Protein AF-A0A968X673-F1 (afdb_monomer_lite)

Secondary structure (DSSP, 8-state):
-PPP-------PPPPPTTTSTTTTS-HHHHHHHHHHHHHHHHT--GGG--------S---GGGTTTHHHHHHHHTT--TT-

Radius of gyration: 13.77 Å; chains: 1; bounding box: 34×24×37 Å

Foldseek 3Di:
DDDDDDQFFDADDDFDDPPGPCNPPQPLNRLLVRVLVRCVVSVDDLQPDQDFDDDDPDCDDSNHDPSRLSSCVSNVRDNND

pLDDT: mean 96.62, std 2.35, range [79.94, 98.5]

Structure (mmCIF, N/CA/C/O backbone):
data_AF-A0A968X673-F1
#
_entry.id   AF-A0A968X673-F1
#
loop_
_atom_site.group_PDB
_atom_site.id
_atom_site.type_symbol
_atom_site.label_atom_id
_atom_site.label_alt_id
_atom_site.label_comp_id
_atom_site.label_asym_id
_atom_site.label_entity_id
_atom_site.label_seq_id
_atom_site.pdbx_PDB_ins_code
_atom_site.Cartn_x
_atom_site.Cartn_y
_atom_site.Cartn_z
_atom_site.occupancy
_atom_site.B_iso_or_equiv
_atom_site.auth_seq_id
_atom_site.auth_comp_id
_atom_site.auth_asym_id
_atom_site.auth_atom_id
_atom_site.pdbx_PDB_model_num
ATOM 1 N N . MET A 1 1 ? -8.239 13.991 22.326 1.00 79.94 1 MET A N 1
ATOM 2 C CA . MET A 1 1 ? -7.333 13.789 21.179 1.00 79.94 1 MET A CA 1
ATOM 3 C C . MET A 1 1 ? -6.850 12.360 21.280 1.00 79.94 1 MET A C 1
ATOM 5 O O . MET A 1 1 ? -6.498 11.960 22.382 1.00 79.94 1 MET A O 1
ATOM 9 N N . ASN A 1 2 ? -6.950 11.584 20.205 1.00 91.50 2 ASN A N 1
ATOM 10 C CA . ASN A 1 2 ? -6.460 10.208 20.213 1.00 91.50 2 ASN A CA 1
ATOM 11 C C . ASN A 1 2 ? -4.962 10.222 19.894 1.00 91.50 2 ASN A C 1
ATOM 13 O O . ASN A 1 2 ? -4.527 11.012 19.057 1.00 91.50 2 ASN A O 1
ATOM 17 N N . GLU A 1 3 ? -4.196 9.368 20.563 1.00 96.12 3 GLU A N 1
ATOM 18 C CA . GLU A 1 3 ? -2.771 9.180 20.284 1.00 96.12 3 GLU A CA 1
ATOM 19 C C . GLU A 1 3 ? -2.589 8.381 18.988 1.00 96.12 3 GLU A C 1
ATOM 21 O O . GLU A 1 3 ? -3.283 7.386 18.757 1.00 96.12 3 GLU A O 1
ATOM 26 N N . ALA A 1 4 ? -1.649 8.802 18.143 1.00 96.12 4 ALA A N 1
ATOM 27 C CA . ALA A 1 4 ? -1.304 8.074 16.927 1.00 96.12 4 ALA A CA 1
ATOM 28 C C . ALA A 1 4 ? -0.364 6.906 17.259 1.00 96.12 4 AL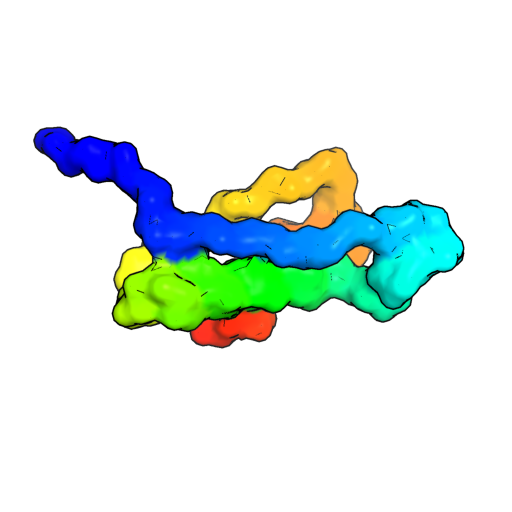A A C 1
ATOM 30 O O . ALA A 1 4 ? 0.650 7.082 17.934 1.00 96.12 4 ALA A O 1
ATOM 31 N N . VAL A 1 5 ? -0.675 5.713 16.750 1.00 96.81 5 VAL A N 1
ATOM 32 C CA . VAL A 1 5 ? 0.109 4.493 16.991 1.00 96.81 5 VAL A CA 1
ATOM 33 C C . VAL A 1 5 ? 0.400 3.754 15.686 1.00 96.81 5 VAL A C 1
ATOM 35 O O . VAL A 1 5 ? -0.375 3.818 14.734 1.00 96.81 5 VAL A O 1
ATOM 38 N N . ILE A 1 6 ? 1.514 3.018 15.646 1.00 97.00 6 ILE A N 1
ATOM 39 C CA . ILE A 1 6 ? 1.860 2.135 14.523 1.00 97.00 6 ILE A CA 1
ATOM 40 C C . ILE A 1 6 ? 1.341 0.732 14.843 1.00 97.00 6 ILE A C 1
ATOM 42 O O . ILE A 1 6 ? 1.885 0.052 15.710 1.00 97.00 6 ILE A O 1
ATOM 46 N N . VAL A 1 7 ? 0.295 0.298 14.139 1.00 96.56 7 VAL A N 1
ATOM 47 C CA . VAL A 1 7 ? -0.370 -0.998 14.385 1.00 96.56 7 VAL A CA 1
ATOM 48 C C . VAL A 1 7 ? 0.311 -2.152 13.642 1.00 96.56 7 VAL A C 1
ATOM 50 O O . VAL A 1 7 ? 0.352 -3.277 14.129 1.00 96.56 7 VAL A O 1
ATOM 53 N N . SER A 1 8 ? 0.851 -1.895 12.450 1.00 98.06 8 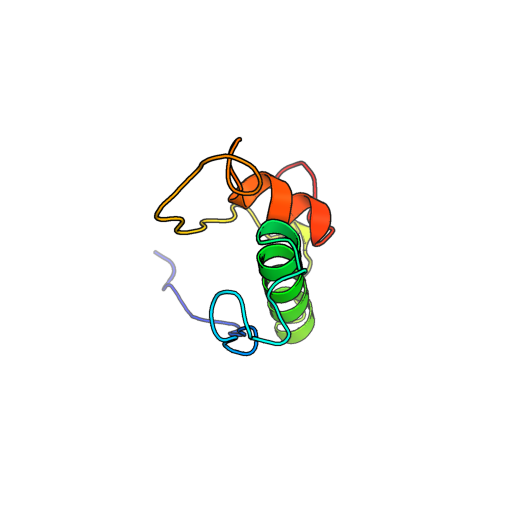SER A N 1
ATOM 54 C CA . SER A 1 8 ? 1.482 -2.907 11.601 1.00 98.06 8 SER A CA 1
ATOM 55 C C . SER A 1 8 ? 2.496 -2.255 10.669 1.00 98.06 8 SER A C 1
ATOM 57 O O . SER A 1 8 ? 2.345 -1.097 10.281 1.00 98.06 8 SER A O 1
ATOM 59 N N . ALA A 1 9 ? 3.539 -3.003 10.310 1.00 98.00 9 ALA A N 1
ATOM 60 C CA . ALA A 1 9 ? 4.565 -2.567 9.375 1.00 98.00 9 ALA A CA 1
ATOM 61 C C . ALA A 1 9 ? 5.021 -3.729 8.483 1.00 98.00 9 ALA A C 1
ATOM 63 O O . ALA A 1 9 ? 5.226 -4.862 8.935 1.00 98.00 9 ALA A O 1
ATOM 64 N N . ALA A 1 10 ? 5.214 -3.440 7.198 1.00 97.94 10 ALA A N 1
ATOM 65 C CA . ALA A 1 10 ? 5.770 -4.368 6.225 1.00 97.94 10 ALA A CA 1
ATOM 66 C C . ALA A 1 10 ? 6.544 -3.602 5.148 1.00 97.94 10 ALA A C 1
ATOM 68 O O . ALA A 1 10 ? 6.405 -2.391 4.992 1.00 97.94 10 ALA A O 1
ATOM 69 N N . ARG A 1 11 ? 7.370 -4.330 4.400 1.00 98.31 11 ARG A N 1
ATOM 70 C CA . ARG A 1 11 ? 8.074 -3.818 3.225 1.00 98.31 11 ARG A CA 1
ATOM 71 C C . ARG A 1 11 ? 8.328 -4.948 2.241 1.00 98.31 11 ARG A C 1
ATOM 73 O O . ARG A 1 11 ? 8.392 -6.113 2.635 1.00 98.31 11 ARG A O 1
ATOM 80 N N . THR A 1 12 ? 8.552 -4.592 0.986 1.00 98.06 12 THR A N 1
ATOM 81 C CA . THR A 1 12 ? 9.107 -5.515 -0.002 1.00 98.06 12 THR A CA 1
ATOM 82 C C . THR A 1 12 ? 10.579 -5.830 0.304 1.00 98.06 12 THR A C 1
ATOM 84 O O . THR A 1 12 ? 11.248 -5.182 1.124 1.00 98.06 12 THR A O 1
ATOM 87 N N . ALA A 1 13 ? 11.113 -6.848 -0.373 1.00 97.00 13 ALA A N 1
ATOM 88 C CA . ALA A 1 13 ? 12.557 -6.965 -0.535 1.00 97.00 13 ALA A CA 1
ATOM 89 C C . ALA A 1 13 ? 13.091 -5.774 -1.353 1.00 97.00 13 ALA A C 1
ATOM 91 O O . ALA A 1 13 ? 12.372 -5.191 -2.159 1.00 97.00 13 ALA A O 1
ATOM 92 N N . VAL A 1 14 ? 14.368 -5.433 -1.178 1.00 97.31 14 VAL A N 1
ATOM 93 C CA . VAL A 1 14 ? 15.009 -4.373 -1.967 1.00 97.31 14 VAL A CA 1
ATOM 94 C C . VAL A 1 14 ? 15.738 -5.013 -3.145 1.00 97.31 14 VAL A C 1
ATOM 96 O O . VAL A 1 14 ? 16.633 -5.837 -2.956 1.00 97.31 14 VAL A O 1
ATOM 99 N N . GLY A 1 15 ? 15.338 -4.655 -4.364 1.00 96.00 15 GLY A N 1
ATOM 100 C CA . GLY A 1 15 ? 15.941 -5.147 -5.602 1.00 96.00 15 GLY A CA 1
ATOM 101 C C . GLY A 1 15 ? 16.945 -4.156 -6.189 1.00 96.00 15 GLY A C 1
ATOM 102 O O . GLY A 1 15 ? 16.760 -2.945 -6.111 1.00 96.00 15 GLY A O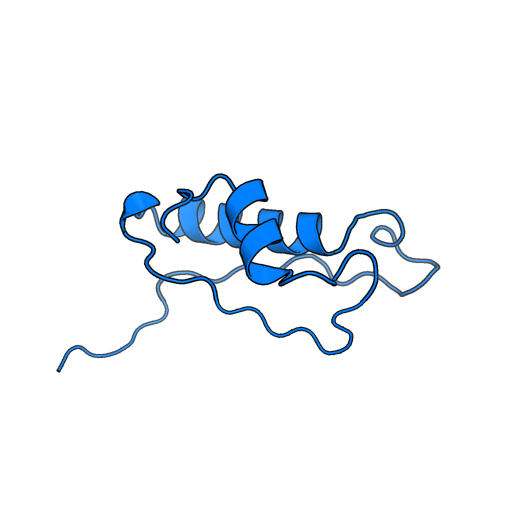 1
ATOM 103 N N . ARG A 1 16 ? 18.003 -4.661 -6.833 1.00 97.75 16 ARG A N 1
ATOM 104 C CA . ARG A 1 16 ? 18.933 -3.819 -7.603 1.00 97.75 16 ARG A CA 1
ATOM 105 C C . ARG A 1 16 ? 18.242 -3.272 -8.857 1.00 97.75 16 ARG A C 1
ATOM 107 O O . ARG A 1 16 ? 17.663 -4.046 -9.619 1.00 97.75 16 ARG A O 1
ATOM 114 N N . ALA A 1 17 ? 18.369 -1.973 -9.123 1.00 95.25 17 ALA A N 1
ATOM 115 C CA . ALA A 1 17 ? 17.852 -1.371 -10.354 1.00 95.25 17 ALA A CA 1
ATOM 116 C C . ALA A 1 17 ? 18.432 -2.063 -11.606 1.00 95.25 17 ALA A C 1
ATOM 118 O O . ALA A 1 17 ? 19.605 -2.449 -11.626 1.00 95.25 17 ALA A O 1
ATOM 119 N N . HIS A 1 18 ? 17.597 -2.246 -12.635 1.00 95.19 18 HIS A N 1
ATOM 120 C CA . HIS A 1 18 ? 17.891 -2.857 -13.947 1.00 95.19 18 HIS A CA 1
ATOM 121 C C . HIS A 1 18 ? 18.366 -4.323 -13.969 1.00 95.19 18 HIS A C 1
ATOM 123 O O . HIS A 1 18 ? 18.157 -5.006 -14.968 1.00 95.19 18 HIS A O 1
ATOM 129 N N . ARG A 1 19 ? 18.993 -4.832 -12.902 1.00 96.50 19 ARG A N 1
ATOM 130 C CA . ARG A 1 19 ? 19.605 -6.176 -12.843 1.00 96.50 19 ARG A CA 1
ATOM 131 C C . ARG A 1 19 ? 19.091 -7.043 -11.690 1.00 96.50 19 ARG A C 1
ATOM 133 O O . ARG A 1 19 ? 19.548 -8.169 -11.538 1.00 96.50 19 ARG A O 1
ATOM 140 N N . GLY A 1 20 ? 18.200 -6.518 -10.854 1.00 96.75 20 GLY A N 1
ATOM 141 C CA . GLY A 1 20 ? 17.603 -7.235 -9.729 1.00 96.75 20 GLY A CA 1
ATOM 142 C C . GLY A 1 20 ? 16.351 -8.023 -10.111 1.00 96.75 20 GLY A C 1
ATOM 143 O O . GLY A 1 20 ? 15.773 -7.831 -11.180 1.00 96.75 20 GLY A O 1
ATOM 144 N N . SER A 1 21 ? 15.909 -8.879 -9.189 1.00 96.38 21 SER A N 1
ATOM 145 C CA . SER A 1 21 ? 14.724 -9.737 -9.337 1.00 96.38 21 SER A CA 1
ATOM 146 C C . SER A 1 21 ? 13.413 -8.962 -9.486 1.00 96.38 21 SER A C 1
ATOM 148 O O . SER A 1 21 ? 12.479 -9.452 -10.104 1.00 96.38 21 SER A O 1
ATOM 150 N N . LEU A 1 22 ? 13.353 -7.738 -8.959 1.00 96.75 22 LEU A N 1
ATOM 151 C CA . LEU A 1 22 ? 12.158 -6.895 -8.979 1.00 96.75 22 LEU A CA 1
ATOM 152 C C . LEU A 1 22 ? 12.045 -5.998 -10.222 1.00 96.75 22 LEU A C 1
ATOM 154 O O . LEU A 1 22 ? 11.085 -5.247 -10.335 1.00 96.75 22 LEU A O 1
ATOM 158 N N . ARG A 1 23 ? 12.998 -6.055 -11.167 1.00 96.62 23 ARG A N 1
ATOM 159 C CA . ARG A 1 23 ? 13.061 -5.113 -12.305 1.00 96.62 23 ARG A CA 1
ATOM 160 C C . ARG A 1 23 ? 11.852 -5.166 -13.252 1.00 96.62 23 ARG A C 1
ATOM 162 O O . ARG A 1 23 ? 11.687 -4.255 -14.049 1.00 96.62 23 ARG A O 1
ATOM 169 N N . THR A 1 24 ? 11.104 -6.270 -13.244 1.00 96.19 24 THR A N 1
ATOM 170 C CA . THR A 1 24 ? 9.929 -6.507 -14.104 1.00 96.19 24 THR A CA 1
ATOM 171 C C . THR A 1 24 ? 8.616 -6.422 -13.332 1.00 96.19 24 THR A C 1
ATOM 173 O O . THR A 1 24 ? 7.567 -6.740 -13.880 1.00 96.19 24 THR A O 1
ATOM 176 N N . VAL A 1 25 ? 8.672 -6.078 -12.048 1.00 96.94 25 VAL A N 1
ATOM 177 C CA . VAL A 1 25 ? 7.486 -5.911 -11.213 1.00 96.94 25 VAL A CA 1
ATOM 178 C C . VAL A 1 25 ? 7.097 -4.443 -11.277 1.00 96.94 25 VAL A C 1
ATOM 180 O O . VAL A 1 25 ? 7.949 -3.573 -11.089 1.00 96.94 25 VAL A O 1
ATOM 183 N N . ARG A 1 26 ? 5.820 -4.169 -11.540 1.00 96.00 26 ARG A N 1
ATOM 184 C CA . ARG A 1 26 ? 5.336 -2.794 -11.567 1.00 96.00 26 ARG A CA 1
ATOM 185 C C . ARG A 1 26 ? 5.386 -2.170 -10.166 1.00 96.00 26 ARG A C 1
ATOM 187 O O . ARG A 1 26 ? 5.148 -2.860 -9.172 1.00 96.00 26 ARG A O 1
ATOM 194 N N . PRO A 1 27 ? 5.675 -0.869 -10.053 1.00 96.38 27 PRO A N 1
ATOM 195 C CA . PRO A 1 27 ? 5.799 -0.204 -8.758 1.00 96.38 27 PRO A CA 1
ATOM 196 C C . PRO A 1 27 ? 4.470 -0.119 -7.990 1.00 96.38 27 PRO A C 1
ATOM 198 O O . PRO A 1 27 ? 4.467 -0.269 -6.768 1.00 96.38 27 PRO A O 1
ATOM 201 N N . ASP A 1 28 ? 3.337 0.044 -8.677 1.00 96.81 28 ASP A N 1
ATOM 202 C CA . ASP A 1 28 ? 2.008 0.021 -8.056 1.00 96.81 28 ASP A CA 1
ATOM 203 C C . ASP A 1 28 ? 1.634 -1.373 -7.522 1.00 96.81 28 ASP A C 1
ATOM 205 O O . ASP A 1 28 ? 1.030 -1.473 -6.455 1.00 96.81 28 ASP A O 1
ATOM 209 N N . ASP A 1 29 ? 2.072 -2.450 -8.186 1.00 97.81 29 ASP A N 1
ATOM 210 C CA . ASP A 1 29 ? 1.973 -3.821 -7.661 1.00 97.81 29 ASP A CA 1
ATOM 211 C C . ASP A 1 29 ? 2.818 -4.025 -6.396 1.00 97.81 29 ASP A C 1
ATOM 213 O O . ASP A 1 29 ? 2.372 -4.676 -5.448 1.00 97.81 29 ASP A O 1
ATOM 217 N N . MET A 1 30 ? 4.023 -3.443 -6.338 1.00 97.81 30 MET A N 1
ATOM 218 C CA . MET A 1 30 ? 4.837 -3.474 -5.116 1.00 97.81 30 MET A CA 1
ATOM 219 C C . MET A 1 30 ? 4.141 -2.751 -3.960 1.00 97.81 30 MET A C 1
ATOM 221 O O . MET A 1 30 ? 4.112 -3.272 -2.844 1.00 97.81 30 MET A O 1
ATOM 225 N N . GLY A 1 31 ? 3.569 -1.573 -4.228 1.00 97.75 31 GLY A N 1
ATOM 226 C CA . GLY A 1 31 ? 2.794 -0.811 -3.251 1.00 97.75 31 GLY A CA 1
ATOM 227 C C . GLY A 1 31 ? 1.578 -1.595 -2.754 1.00 97.75 31 GLY A C 1
ATOM 228 O O . GLY A 1 31 ? 1.394 -1.746 -1.546 1.00 97.75 31 GLY A O 1
ATOM 229 N N . ALA A 1 32 ? 0.802 -2.169 -3.676 1.00 98.31 32 ALA A N 1
ATOM 230 C CA . ALA A 1 32 ? -0.383 -2.961 -3.363 1.00 98.31 32 ALA A CA 1
ATOM 231 C C . ALA A 1 32 ? -0.063 -4.184 -2.493 1.00 98.31 32 ALA A C 1
ATOM 233 O O . ALA A 1 32 ? -0.776 -4.465 -1.529 1.00 98.31 32 ALA A O 1
ATOM 234 N N . ALA A 1 33 ? 1.038 -4.885 -2.785 1.00 98.44 33 ALA A N 1
ATOM 235 C CA . ALA A 1 33 ? 1.477 -6.030 -1.993 1.00 98.44 33 ALA A CA 1
ATOM 236 C C . ALA A 1 33 ? 1.773 -5.642 -0.534 1.00 98.44 33 ALA A C 1
ATOM 238 O O . ALA A 1 33 ? 1.404 -6.375 0.387 1.00 98.44 33 ALA A O 1
ATOM 239 N N . VAL A 1 34 ? 2.403 -4.483 -0.308 1.00 98.50 34 VAL A N 1
ATOM 240 C CA . VAL A 1 34 ? 2.683 -3.980 1.046 1.00 98.50 34 VAL A CA 1
ATOM 241 C C . VAL A 1 34 ? 1.397 -3.575 1.756 1.00 98.50 34 VAL A C 1
ATOM 243 O O . VAL A 1 34 ? 1.193 -4.017 2.884 1.00 98.50 34 VAL A O 1
ATOM 246 N N . VAL A 1 35 ? 0.524 -2.799 1.100 1.00 98.31 35 VAL A N 1
ATOM 247 C CA . VAL A 1 35 ? -0.765 -2.360 1.666 1.00 98.31 35 VAL A CA 1
ATOM 248 C C . VAL A 1 35 ? -1.601 -3.567 2.091 1.00 98.31 35 VAL A C 1
ATOM 250 O O . VAL A 1 35 ? -2.012 -3.658 3.245 1.00 98.31 35 VAL A O 1
ATOM 253 N N . LYS A 1 36 ? -1.769 -4.551 1.204 1.00 98.31 36 LYS A N 1
ATOM 254 C CA . LYS A 1 36 ? -2.492 -5.786 1.516 1.00 98.31 36 LYS A CA 1
ATOM 255 C C . LYS A 1 36 ? -1.886 -6.516 2.719 1.00 98.31 36 LYS A C 1
ATOM 257 O O . LYS A 1 36 ? -2.602 -6.873 3.649 1.00 98.31 36 LYS A O 1
ATOM 262 N N . THR A 1 37 ? -0.560 -6.658 2.747 1.00 98.44 37 THR A N 1
ATOM 263 C CA . THR A 1 37 ? 0.139 -7.354 3.838 1.00 98.44 37 THR A CA 1
ATOM 264 C C . THR A 1 37 ? -0.035 -6.653 5.187 1.00 98.44 37 THR A C 1
ATOM 266 O O . THR A 1 37 ? -0.180 -7.330 6.204 1.00 98.44 37 THR A O 1
ATOM 269 N N . VAL A 1 38 ? 0.011 -5.314 5.248 1.00 98.25 38 VAL A N 1
ATOM 270 C CA . VAL A 1 38 ? -0.125 -4.611 6.536 1.00 98.25 38 VAL A CA 1
ATOM 271 C C . VAL A 1 38 ? -1.536 -4.711 7.101 1.00 98.25 38 VAL A C 1
ATOM 273 O O . VAL A 1 38 ? -1.649 -4.873 8.315 1.00 98.25 38 VAL A O 1
ATOM 276 N N . ILE A 1 39 ? -2.564 -4.687 6.244 1.00 97.88 39 ILE A N 1
ATOM 277 C CA . ILE A 1 39 ? -3.971 -4.892 6.624 1.00 97.88 39 ILE A CA 1
ATOM 278 C C . ILE A 1 39 ? -4.201 -6.327 7.105 1.00 97.88 39 ILE A C 1
ATOM 280 O O . ILE A 1 39 ? -4.750 -6.539 8.182 1.00 97.88 39 ILE A O 1
ATOM 284 N N . GLU A 1 40 ? -3.703 -7.324 6.369 1.00 97.88 40 GLU A N 1
ATOM 285 C CA . GLU A 1 40 ? -3.804 -8.731 6.779 1.00 97.88 40 GLU A CA 1
ATOM 286 C C . GLU A 1 40 ? -3.108 -8.989 8.125 1.00 97.88 40 GLU A C 1
ATOM 288 O O . GLU A 1 40 ? -3.641 -9.699 8.974 1.00 97.88 40 GLU A O 1
ATOM 293 N N . ARG A 1 41 ? -1.929 -8.392 8.350 1.00 98.25 41 ARG A N 1
ATOM 294 C CA . ARG A 1 41 ? -1.179 -8.539 9.609 1.00 98.25 41 ARG A CA 1
ATOM 295 C C . ARG A 1 41 ? -1.795 -7.791 10.783 1.00 98.25 41 ARG A C 1
ATOM 297 O O . ARG A 1 41 ? -1.636 -8.246 11.912 1.00 98.25 41 ARG A O 1
ATOM 304 N N . SER A 1 42 ? -2.422 -6.639 10.544 1.00 97.75 42 SER A N 1
ATOM 305 C CA . SER A 1 42 ? -3.082 -5.882 11.610 1.00 97.75 42 SER A CA 1
ATOM 306 C C . SER A 1 42 ? -4.410 -6.515 12.023 1.00 97.75 42 SER A C 1
ATOM 308 O O . SER A 1 42 ? -4.846 -6.304 13.151 1.00 97.75 42 SER A O 1
ATOM 310 N N . GLY A 1 43 ? -5.046 -7.287 11.132 1.00 96.88 43 GLY A N 1
ATOM 311 C CA . GLY A 1 43 ? -6.338 -7.925 11.383 1.00 96.88 43 GLY A CA 1
ATOM 312 C C . GLY A 1 43 ? -7.507 -6.940 11.454 1.00 96.88 43 GLY A C 1
ATOM 313 O O . GLY A 1 43 ? -8.577 -7.308 11.937 1.00 96.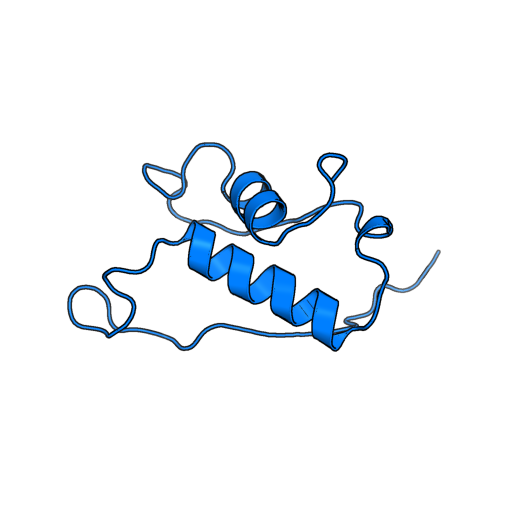88 43 GLY A O 1
ATOM 314 N N . ILE A 1 44 ? -7.313 -5.693 11.010 1.00 95.94 44 ILE A N 1
ATOM 315 C CA . ILE A 1 44 ? -8.384 -4.692 10.966 1.00 95.94 44 ILE A CA 1
ATOM 316 C C . ILE A 1 44 ? -9.316 -4.953 9.782 1.00 95.94 44 ILE A C 1
ATOM 318 O O . ILE A 1 44 ? -8.904 -5.493 8.755 1.00 95.94 44 ILE A O 1
ATOM 322 N N . ASP A 1 45 ? -10.563 -4.503 9.898 1.00 96.50 45 ASP A N 1
ATOM 323 C CA . ASP A 1 45 ? -11.455 -4.411 8.745 1.00 96.50 45 ASP A CA 1
ATOM 324 C C . ASP A 1 45 ? -10.925 -3.347 7.768 1.00 96.50 45 ASP A C 1
ATOM 326 O O . ASP A 1 45 ? -10.691 -2.197 8.145 1.00 96.50 45 ASP A O 1
ATOM 330 N N . ALA A 1 46 ? -10.752 -3.728 6.501 1.00 96.06 46 ALA A N 1
ATOM 331 C CA . ALA A 1 46 ? -10.307 -2.839 5.432 1.00 96.06 46 ALA A CA 1
ATOM 332 C C . ALA A 1 46 ? -11.252 -1.642 5.212 1.00 96.06 46 ALA A C 1
ATOM 334 O O . ALA A 1 46 ? -10.810 -0.612 4.709 1.00 96.06 46 ALA A O 1
ATOM 335 N N . ASN A 1 47 ? -12.525 -1.749 5.611 1.00 96.75 47 ASN A N 1
ATOM 336 C CA . ASN A 1 47 ? -13.490 -0.647 5.548 1.00 96.75 47 ASN A CA 1
ATOM 337 C C . ASN A 1 47 ? -13.216 0.478 6.556 1.00 96.75 47 ASN A C 1
ATOM 339 O O . ASN A 1 47 ? -13.805 1.547 6.431 1.00 96.75 47 ASN A O 1
ATOM 343 N N . LEU A 1 48 ? -12.341 0.256 7.542 1.00 96.25 48 LEU A N 1
ATOM 344 C CA . LEU A 1 48 ? -11.931 1.283 8.507 1.00 96.25 48 LEU A CA 1
ATOM 345 C C . LEU A 1 48 ? -10.786 2.163 7.993 1.00 96.25 48 LEU A C 1
ATOM 347 O O . LEU A 1 48 ? -10.403 3.115 8.667 1.00 96.25 48 LEU A O 1
ATOM 351 N N . VAL A 1 49 ? -10.195 1.830 6.843 1.00 97.06 49 VAL A N 1
ATOM 352 C CA . VAL A 1 49 ? -9.144 2.652 6.240 1.00 97.06 49 VA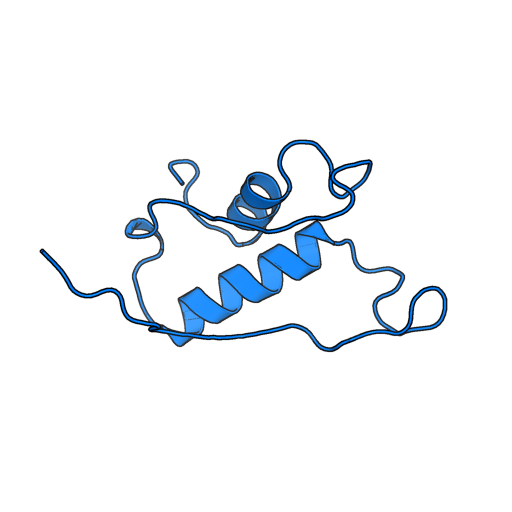L A CA 1
ATOM 353 C C . VAL A 1 49 ? -9.792 3.885 5.620 1.00 97.06 49 VAL A C 1
ATOM 355 O O . VAL A 1 49 ? -10.691 3.756 4.798 1.00 97.06 49 VAL A O 1
ATOM 358 N N . GLU A 1 50 ? -9.329 5.069 6.011 1.00 97.00 50 GLU A N 1
ATOM 359 C CA . GLU A 1 50 ? -9.872 6.346 5.527 1.00 97.00 50 GLU A CA 1
ATOM 360 C C . GLU A 1 50 ? -9.002 6.993 4.445 1.00 97.00 50 GLU A C 1
ATOM 362 O O . GLU A 1 50 ? -9.515 7.762 3.643 1.00 97.00 50 GLU A O 1
ATOM 367 N N . ASP A 1 51 ? -7.697 6.703 4.431 1.00 97.62 51 ASP A N 1
ATOM 368 C CA . ASP A 1 51 ? -6.747 7.299 3.489 1.00 97.62 51 ASP A CA 1
ATOM 369 C C . ASP A 1 51 ? -5.524 6.382 3.288 1.00 97.62 51 ASP A C 1
ATOM 371 O O . ASP A 1 51 ? -5.137 5.613 4.178 1.00 97.62 51 ASP A O 1
ATOM 375 N N . VAL A 1 52 ? -4.885 6.478 2.121 1.00 97.88 52 VAL A N 1
ATOM 376 C CA . VAL A 1 52 ? -3.610 5.823 1.797 1.00 97.88 52 VAL A CA 1
ATOM 377 C C . VAL A 1 52 ? -2.623 6.874 1.315 1.00 97.88 52 VAL A C 1
ATOM 379 O O . VAL A 1 52 ? -2.672 7.346 0.181 1.00 97.88 52 VAL A O 1
ATOM 382 N N . ILE A 1 53 ? -1.648 7.177 2.168 1.00 97.81 53 ILE A N 1
ATOM 383 C CA . ILE A 1 53 ? -0.612 8.168 1.885 1.00 97.81 53 ILE A CA 1
ATOM 384 C C . ILE A 1 53 ? 0.657 7.446 1.426 1.00 97.81 53 ILE A C 1
ATOM 386 O O . ILE A 1 53 ? 1.239 6.651 2.166 1.00 97.81 53 ILE A O 1
ATOM 390 N N . MET A 1 54 ? 1.112 7.736 0.203 1.00 97.50 54 MET A N 1
ATOM 391 C CA . MET A 1 54 ? 2.299 7.111 -0.387 1.00 97.50 54 MET A CA 1
ATOM 392 C C . MET A 1 54 ? 3.290 8.156 -0.897 1.00 97.50 54 MET A C 1
ATOM 394 O O . MET A 1 54 ? 2.962 8.993 -1.735 1.00 97.50 54 MET A O 1
ATOM 398 N N . GLY A 1 55 ? 4.534 8.069 -0.424 1.00 97.75 55 GLY A N 1
ATOM 399 C CA . GLY A 1 55 ? 5.634 8.868 -0.956 1.00 97.75 55 GLY A CA 1
ATOM 400 C C . GLY A 1 55 ? 6.138 8.307 -2.287 1.00 97.75 55 GLY A C 1
ATOM 401 O O . GLY A 1 55 ? 6.484 7.130 -2.371 1.00 97.75 55 GLY A O 1
ATOM 402 N N . CYS A 1 56 ? 6.229 9.155 -3.312 1.00 96.94 56 CYS A N 1
ATOM 403 C CA . CYS A 1 56 ? 6.794 8.813 -4.615 1.00 96.94 56 CYS A CA 1
ATOM 404 C C . CYS A 1 56 ? 7.643 9.981 -5.130 1.00 96.94 56 CYS A C 1
ATOM 406 O O . CYS A 1 56 ? 7.150 11.098 -5.256 1.00 96.94 56 CYS A O 1
ATOM 408 N N . ALA A 1 57 ? 8.924 9.728 -5.413 1.00 97.06 57 ALA A N 1
ATOM 409 C CA . ALA A 1 57 ? 9.853 10.771 -5.855 1.00 97.06 57 ALA A CA 1
ATOM 410 C C . ALA A 1 57 ? 9.719 11.119 -7.349 1.00 97.06 57 ALA A C 1
ATOM 412 O O . ALA A 1 57 ? 10.027 12.240 -7.735 1.00 97.06 57 ALA A O 1
ATOM 413 N N . MET A 1 58 ? 9.271 10.167 -8.177 1.00 95.38 58 MET A N 1
ATOM 414 C CA . MET A 1 58 ? 9.127 10.318 -9.632 1.00 95.38 58 MET A CA 1
ATOM 415 C C . MET A 1 58 ? 7.711 9.878 -10.052 1.00 95.38 58 MET A C 1
ATOM 417 O O . MET A 1 58 ? 7.545 8.741 -10.505 1.00 95.38 58 MET A O 1
ATOM 421 N N . PRO A 1 59 ? 6.680 10.725 -9.855 1.00 95.69 59 PRO A N 1
ATOM 422 C CA . PRO A 1 59 ? 5.271 10.378 -10.067 1.00 95.69 59 PRO A CA 1
ATOM 423 C C . PRO A 1 59 ? 4.878 10.430 -11.554 1.00 95.69 59 PRO A C 1
ATOM 425 O O . PRO A 1 59 ? 3.998 11.183 -11.970 1.00 95.69 59 PRO A O 1
ATOM 428 N N . GLU A 1 60 ? 5.552 9.624 -12.369 1.00 96.56 60 GLU A N 1
ATOM 429 C CA . GLU A 1 60 ? 5.406 9.575 -13.823 1.00 96.56 60 GLU A CA 1
ATOM 430 C C . GLU A 1 60 ? 5.296 8.123 -14.315 1.00 96.56 60 GLU A C 1
ATOM 432 O O . GLU A 1 60 ? 5.636 7.173 -13.603 1.00 96.56 60 GLU A O 1
ATOM 437 N N . ALA A 1 61 ? 4.836 7.941 -15.557 1.00 95.56 61 ALA A N 1
ATOM 438 C CA . ALA A 1 61 ? 4.657 6.631 -16.188 1.00 95.56 61 ALA A CA 1
ATOM 439 C C . ALA A 1 61 ? 3.838 5.661 -15.305 1.00 95.56 61 ALA A C 1
ATOM 441 O O . ALA A 1 61 ? 2.732 6.000 -14.889 1.00 95.56 61 ALA A O 1
ATOM 442 N N . GLU A 1 62 ? 4.358 4.468 -15.004 1.00 94.75 62 GLU A N 1
ATOM 443 C CA . GLU A 1 62 ? 3.679 3.466 -14.163 1.00 94.75 62 GLU A CA 1
ATOM 444 C C . GLU A 1 62 ? 3.461 3.925 -12.706 1.00 94.75 62 GLU A C 1
ATOM 446 O O . GLU A 1 62 ? 2.657 3.329 -11.997 1.00 94.75 62 GLU A O 1
ATOM 451 N N . GLN A 1 63 ? 4.153 4.982 -12.263 1.00 95.75 63 GLN A N 1
ATOM 452 C CA . GLN A 1 63 ? 3.975 5.631 -10.953 1.00 95.75 63 GLN A CA 1
ATOM 453 C C . GLN A 1 63 ? 3.169 6.938 -11.048 1.00 95.75 63 GLN A C 1
ATOM 455 O O . GLN A 1 63 ? 3.065 7.679 -10.069 1.00 95.75 63 GLN A O 1
ATOM 460 N N . GLY A 1 64 ? 2.628 7.256 -12.225 1.00 94.06 64 GLY A N 1
ATOM 461 C CA . GLY A 1 64 ? 1.802 8.438 -12.446 1.00 94.06 64 GLY A CA 1
ATOM 462 C C . GLY A 1 64 ? 0.379 8.291 -11.902 1.00 94.06 64 GLY A C 1
ATOM 463 O O . GLY A 1 64 ? 0.013 7.280 -11.308 1.00 94.06 64 GLY A O 1
ATOM 464 N N . MET A 1 65 ? -0.445 9.317 -12.143 1.00 91.56 65 MET A N 1
ATOM 465 C CA . MET A 1 65 ? -1.896 9.295 -11.885 1.00 91.56 65 MET A CA 1
ATOM 466 C C . MET A 1 65 ? -2.279 8.885 -10.451 1.00 91.56 65 MET A C 1
ATOM 468 O O . MET A 1 65 ? -3.167 8.062 -10.251 1.00 91.56 65 MET A O 1
ATOM 472 N N . ASN A 1 66 ? -1.621 9.492 -9.456 1.00 95.94 66 ASN A N 1
ATOM 473 C CA . ASN A 1 66 ? -1.788 9.176 -8.033 1.00 95.94 66 ASN A CA 1
ATOM 474 C C . ASN A 1 66 ? -1.592 7.673 -7.738 1.00 95.94 66 ASN A C 1
ATOM 476 O O . ASN A 1 66 ? -2.541 6.920 -7.509 1.00 95.94 66 ASN A O 1
ATOM 480 N N . VAL A 1 67 ? -0.326 7.248 -7.696 1.00 97.44 67 VAL A N 1
ATOM 481 C CA . VAL A 1 67 ? 0.068 5.855 -7.429 1.00 97.44 67 VAL A CA 1
ATOM 482 C C . VAL A 1 67 ? -0.500 5.292 -6.120 1.00 97.44 67 VAL A C 1
ATOM 484 O O . VAL A 1 67 ? -0.755 4.092 -6.045 1.00 97.44 67 VAL A O 1
ATOM 487 N N . ALA A 1 68 ? -0.768 6.137 -5.116 1.00 97.88 68 ALA A N 1
ATOM 488 C CA . ALA A 1 68 ? -1.363 5.710 -3.851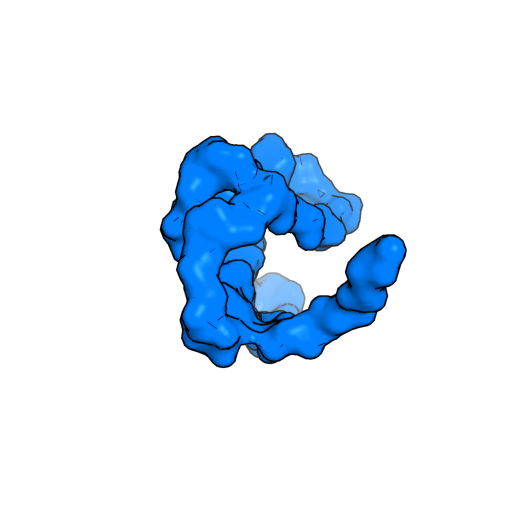 1.00 97.88 68 ALA A CA 1
ATOM 489 C C . ALA A 1 68 ? -2.768 5.126 -4.063 1.00 97.88 68 ALA A C 1
ATOM 491 O O . ALA A 1 68 ? -3.059 4.016 -3.614 1.00 97.88 68 ALA A O 1
ATOM 492 N N . ARG A 1 69 ? -3.605 5.825 -4.843 1.00 97.69 69 ARG A N 1
ATOM 493 C CA . ARG A 1 69 ? -4.957 5.375 -5.203 1.00 97.69 69 ARG A CA 1
ATOM 494 C C . ARG A 1 69 ? -4.925 4.082 -6.011 1.00 97.69 69 ARG A C 1
ATOM 496 O O . ARG A 1 69 ? -5.718 3.176 -5.761 1.00 97.69 69 ARG A O 1
ATOM 503 N N . ILE A 1 70 ? -4.006 3.981 -6.970 1.00 97.44 70 ILE A N 1
ATOM 504 C CA . ILE A 1 70 ? -3.859 2.776 -7.797 1.00 97.44 70 ILE A CA 1
ATOM 505 C C . ILE A 1 70 ? -3.449 1.585 -6.921 1.00 97.44 70 ILE A C 1
ATOM 507 O O . ILE A 1 70 ? -4.076 0.528 -6.991 1.00 97.44 70 ILE A O 1
ATOM 511 N N . ALA A 1 71 ? -2.448 1.761 -6.056 1.00 98.00 71 ALA A N 1
ATOM 512 C CA . ALA A 1 71 ? -1.985 0.724 -5.141 1.00 98.00 71 ALA A CA 1
ATOM 513 C C . ALA A 1 71 ? -3.083 0.282 -4.156 1.00 98.00 71 ALA A C 1
ATOM 515 O O . ALA A 1 71 ? -3.249 -0.918 -3.944 1.00 98.00 71 ALA A O 1
ATOM 516 N N . ALA A 1 72 ? -3.864 1.217 -3.603 1.00 98.12 72 ALA A N 1
ATOM 517 C CA . ALA A 1 72 ? -4.977 0.924 -2.696 1.00 98.12 72 ALA A CA 1
ATOM 518 C C . ALA A 1 72 ? -6.049 0.042 -3.360 1.00 98.12 72 ALA A C 1
ATOM 520 O O . ALA A 1 72 ? -6.410 -1.010 -2.829 1.00 98.12 72 ALA A O 1
ATOM 521 N N . LEU A 1 73 ? -6.495 0.415 -4.565 1.00 97.44 73 LEU A N 1
ATOM 522 C CA . LEU A 1 73 ? -7.476 -0.367 -5.323 1.00 97.44 73 LEU A CA 1
ATOM 523 C C . LEU A 1 73 ? -6.936 -1.752 -5.700 1.00 97.44 73 LEU A C 1
ATOM 525 O O . LEU A 1 73 ? -7.644 -2.750 -5.575 1.00 97.44 73 LEU A O 1
ATOM 529 N N . ARG A 1 74 ? -5.667 -1.841 -6.121 1.00 97.31 74 ARG A N 1
ATOM 530 C CA . ARG A 1 74 ? -5.014 -3.123 -6.438 1.00 97.31 74 ARG A CA 1
ATOM 531 C C . ARG A 1 74 ? -4.809 -4.007 -5.205 1.00 97.31 74 ARG A C 1
ATOM 533 O O . ARG A 1 74 ? -4.808 -5.228 -5.338 1.00 97.31 74 ARG A O 1
ATOM 540 N N . ALA A 1 75 ? -4.667 -3.416 -4.018 1.00 97.81 75 ALA A N 1
ATOM 541 C CA . ALA A 1 75 ? -4.603 -4.140 -2.748 1.00 97.81 75 ALA A CA 1
ATOM 542 C C . ALA A 1 75 ? -5.967 -4.702 -2.304 1.00 97.81 75 ALA A C 1
ATOM 544 O O . ALA A 1 75 ? -6.008 -5.516 -1.383 1.00 97.81 75 ALA A O 1
ATOM 545 N N . GLY A 1 76 ? -7.061 -4.303 -2.965 1.00 97.19 76 GLY A N 1
ATOM 546 C CA . GLY A 1 76 ? -8.424 -4.706 -2.621 1.00 97.19 76 GLY A CA 1
ATOM 547 C C . GLY A 1 76 ? -9.082 -3.824 -1.560 1.00 97.19 76 GLY A C 1
ATOM 548 O O . GLY A 1 76 ? -10.073 -4.248 -0.969 1.00 97.19 76 GLY A O 1
ATOM 549 N N . LEU A 1 77 ? -8.551 -2.622 -1.304 1.00 98.06 77 LEU A N 1
ATOM 550 C CA . LEU A 1 77 ? -9.218 -1.663 -0.426 1.00 98.06 77 LEU A CA 1
ATOM 551 C C . LEU A 1 77 ? -10.502 -1.113 -1.073 1.00 98.06 77 LEU A C 1
ATOM 553 O O . LEU A 1 77 ? -10.612 -1.080 -2.305 1.00 98.06 77 LEU A O 1
ATOM 557 N N . PRO A 1 78 ? -11.475 -0.659 -0.262 1.00 97.12 78 PRO A N 1
ATOM 558 C CA . PRO A 1 78 ? -12.688 -0.033 -0.768 1.00 97.12 78 PRO A CA 1
ATOM 559 C C . PRO A 1 78 ? -12.396 1.182 -1.651 1.00 97.12 78 PRO A C 1
ATOM 561 O O . PRO A 1 78 ? -11.455 1.939 -1.432 1.00 97.12 78 PRO A O 1
ATOM 564 N N . HIS A 1 79 ? -13.263 1.429 -2.632 1.00 95.56 79 HIS A N 1
ATOM 565 C CA . HIS A 1 79 ? -13.136 2.603 -3.498 1.00 95.56 79 HIS A CA 1
ATOM 566 C C . HIS A 1 79 ? -13.385 3.932 -2.765 1.00 95.56 79 HIS A C 1
ATOM 568 O O . HIS A 1 79 ? -13.139 4.981 -3.360 1.00 95.56 79 HIS A O 1
ATOM 574 N N . THR A 1 80 ? -13.883 3.892 -1.530 1.00 95.31 80 THR A N 1
ATOM 575 C CA . THR A 1 80 ? -14.124 5.055 -0.666 1.00 95.31 80 THR A CA 1
ATOM 576 C C . THR A 1 80 ? -12.861 5.594 -0.001 1.00 95.31 80 THR A C 1
ATOM 578 O O . THR A 1 80 ? -12.928 6.684 0.552 1.00 95.31 80 THR A O 1
ATOM 581 N N . VAL A 1 81 ? -11.756 4.840 -0.057 1.00 91.56 81 VAL A N 1
ATOM 582 C CA . VAL A 1 81 ? -10.429 5.231 0.448 1.00 91.56 81 VAL A CA 1
ATOM 583 C C . VAL A 1 81 ? -9.749 6.249 -0.459 1.00 91.56 81 VAL A C 1
ATOM 585 O O . VAL A 1 81 ? -9.762 6.033 -1.695 1.00 91.56 81 VAL A O 1
#

Sequence (81 aa):
MNEAVIVSAARTAVGRAHRGSLRTVRPDDMGAAVVKTVIERSGIDANLVEDVIMGCAMPEAEQGMNVARIAALRAGLPHTV